Protein AF-A0A7I7NKM5-F1 (afdb_monomer_lite)

pLDDT: mean 70.91, std 19.02, range [31.16, 95.25]

Sequence (108 aa):
MNVDQKDALLVSLTGLESQYIQEGVMVQGSGLSRGDKRRNARLARLRELVPASNAILAIDLADEKQAVVLCDHDSRVLARRTVKAKAWRLGPVLAWRARRRASMVSLM

Foldseek 3Di:
DDDDPDDPDPPDCPPPDDPPPPDAPDDPDDPADPVNVVVVVVLVVQLVVAPQLDWDWDWDADAFKIKIFTAGSVRHTPDIDIDGDHPVGCVVVVVVVVVVSVVVVVPD

Structure (mmCIF, N/CA/C/O backbone):
data_AF-A0A7I7NKM5-F1
#
_entry.id   AF-A0A7I7NKM5-F1
#
loop_
_atom_site.group_PDB
_atom_site.id
_atom_site.type_symbol
_atom_site.label_atom_id
_atom_site.label_alt_id
_atom_site.label_comp_id
_atom_site.label_asym_id
_atom_site.label_entity_id
_atom_site.label_seq_id
_atom_site.pdbx_PDB_ins_code
_atom_site.Cartn_x
_atom_site.Cartn_y
_atom_site.Cartn_z
_atom_site.occupancy
_atom_site.B_iso_or_equiv
_atom_site.auth_seq_id
_atom_site.auth_comp_id
_atom_site.auth_asym_id
_atom_site.auth_atom_id
_atom_site.pdbx_PDB_model_num
ATOM 1 N N . MET A 1 1 ? 25.740 -5.957 -36.892 1.00 33.62 1 MET A N 1
ATOM 2 C CA . MET A 1 1 ? 26.180 -4.730 -37.594 1.00 33.62 1 MET A CA 1
ATOM 3 C C . MET A 1 1 ? 24.913 -3.932 -37.885 1.00 33.62 1 MET A C 1
ATOM 5 O O . MET A 1 1 ? 24.012 -4.537 -38.436 1.00 33.62 1 MET A O 1
ATOM 9 N N . ASN A 1 2 ? 24.677 -2.682 -37.497 1.00 31.16 2 ASN A N 1
ATOM 10 C CA . ASN A 1 2 ? 25.456 -1.646 -36.828 1.00 31.16 2 ASN A CA 1
ATOM 11 C C . ASN A 1 2 ? 24.476 -0.824 -35.953 1.00 31.16 2 ASN A C 1
ATOM 13 O O . ASN A 1 2 ? 23.319 -0.650 -36.330 1.00 31.16 2 ASN A O 1
ATOM 17 N N . VAL A 1 3 ? 24.932 -0.386 -34.781 1.00 45.78 3 VAL A N 1
ATOM 18 C CA . VAL A 1 3 ? 24.188 0.392 -33.780 1.00 45.78 3 VAL A CA 1
ATOM 19 C C . VAL A 1 3 ? 24.502 1.859 -34.050 1.00 45.78 3 VAL A C 1
ATOM 21 O O . VAL A 1 3 ? 25.582 2.282 -33.675 1.00 45.78 3 VAL A O 1
ATOM 24 N N . ASP A 1 4 ? 23.625 2.603 -34.732 1.00 46.16 4 ASP A N 1
ATOM 25 C CA . ASP A 1 4 ? 23.690 4.078 -34.791 1.00 46.16 4 ASP A CA 1
ATOM 26 C C . ASP A 1 4 ? 22.458 4.686 -35.491 1.00 46.16 4 ASP A C 1
ATOM 28 O O . ASP A 1 4 ? 22.537 5.320 -36.538 1.00 46.16 4 ASP A O 1
ATOM 32 N N . GLN A 1 5 ? 21.282 4.538 -34.879 1.00 41.94 5 GLN A N 1
ATOM 33 C CA . GLN A 1 5 ? 20.251 5.577 -34.992 1.00 41.94 5 GLN A CA 1
ATOM 34 C C . GLN A 1 5 ? 20.338 6.442 -33.738 1.00 41.94 5 GLN A C 1
ATOM 36 O O . GLN A 1 5 ? 19.515 6.363 -32.828 1.00 41.94 5 GLN A O 1
ATOM 41 N N . LYS A 1 6 ? 21.430 7.207 -33.670 1.00 41.59 6 LYS A N 1
ATOM 42 C CA . LYS A 1 6 ? 21.549 8.340 -32.765 1.00 41.59 6 LYS A CA 1
ATOM 43 C C . LYS A 1 6 ? 20.752 9.516 -33.332 1.00 41.59 6 LYS A C 1
ATOM 45 O O . LYS A 1 6 ? 20.722 9.742 -34.538 1.00 41.59 6 LYS A O 1
ATOM 50 N N . ASP A 1 7 ? 20.159 10.245 -32.397 1.00 42.28 7 ASP A N 1
ATOM 51 C CA . ASP A 1 7 ? 19.813 11.658 -32.503 1.00 42.28 7 ASP A CA 1
ATOM 52 C C . ASP A 1 7 ? 18.591 11.999 -33.364 1.00 42.28 7 ASP A C 1
ATOM 54 O O . ASP A 1 7 ? 18.656 12.704 -34.370 1.00 42.28 7 ASP A O 1
ATOM 58 N N . ALA A 1 8 ? 17.414 11.608 -32.863 1.00 44.56 8 ALA A N 1
ATOM 59 C CA . ALA A 1 8 ? 16.226 12.430 -33.067 1.00 44.56 8 ALA A CA 1
ATOM 60 C C . ALA A 1 8 ? 16.473 13.796 -32.397 1.00 44.56 8 ALA A C 1
ATOM 62 O O . ALA A 1 8 ? 16.341 13.951 -31.184 1.00 44.56 8 ALA A O 1
ATOM 63 N N . LEU A 1 9 ? 16.926 14.735 -33.227 1.00 45.06 9 LEU A N 1
ATOM 64 C CA . LEU A 1 9 ? 17.151 16.162 -33.011 1.00 45.06 9 LEU A CA 1
ATOM 65 C C . LEU A 1 9 ? 16.403 16.752 -31.805 1.00 45.06 9 LEU A C 1
ATOM 67 O O . LEU A 1 9 ? 15.267 17.210 -31.898 1.00 45.06 9 LEU A O 1
ATOM 71 N N . LEU A 1 10 ? 17.115 16.832 -30.683 1.00 45.72 10 LEU A N 1
ATOM 72 C CA . LEU A 1 10 ? 16.749 17.574 -29.475 1.00 45.72 10 LEU A CA 1
ATOM 73 C C . LEU A 1 10 ? 17.185 19.050 -29.596 1.00 45.72 10 LEU A C 1
ATOM 75 O O . LEU A 1 10 ? 17.712 19.639 -28.659 1.00 45.72 10 LEU A O 1
ATOM 79 N N . VAL A 1 11 ? 17.029 19.650 -30.781 1.00 46.41 11 VAL A N 1
ATOM 80 C CA . VAL A 1 11 ? 17.503 21.015 -31.072 1.00 46.41 11 VAL A CA 1
ATOM 81 C C . VAL A 1 11 ? 16.413 21.800 -31.800 1.00 46.41 11 VAL A C 1
ATOM 83 O O . VAL A 1 11 ? 16.448 21.978 -33.011 1.00 46.41 11 VAL A O 1
ATOM 86 N N . SER A 1 12 ? 15.390 22.204 -31.046 1.00 51.59 12 SER A N 1
ATOM 87 C CA . SER A 1 12 ? 14.649 23.479 -31.195 1.00 51.59 12 SER A CA 1
ATOM 88 C C . SER A 1 12 ? 13.396 23.494 -30.310 1.00 51.59 12 SER A C 1
ATOM 90 O O . SER A 1 12 ? 12.304 23.852 -30.730 1.00 51.59 12 SER A O 1
ATOM 92 N N . LEU A 1 13 ? 13.533 23.115 -29.038 1.00 49.81 13 LEU A N 1
ATOM 93 C CA . LEU A 1 13 ? 12.463 23.305 -28.056 1.00 49.81 13 L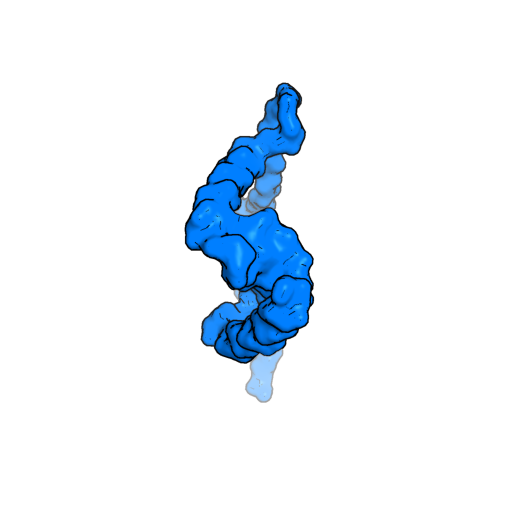EU A CA 1
ATOM 94 C C . LEU A 1 13 ? 12.653 24.646 -27.340 1.00 49.81 13 LEU A C 1
ATOM 96 O O . LEU A 1 13 ? 12.799 24.711 -26.122 1.00 49.81 13 LEU A O 1
ATOM 100 N N . THR A 1 14 ? 12.649 25.740 -28.107 1.00 51.78 14 THR A N 1
ATOM 101 C CA . THR A 1 14 ? 12.336 27.061 -27.550 1.00 51.78 14 THR A CA 1
ATOM 102 C C . THR A 1 14 ? 10.862 27.030 -27.158 1.00 51.78 14 THR A C 1
ATOM 104 O O . THR A 1 14 ? 9.989 27.128 -28.017 1.00 51.78 14 THR A O 1
ATOM 107 N N . GLY A 1 15 ? 10.593 26.777 -25.876 1.00 51.88 15 GLY A N 1
ATOM 108 C CA . GLY A 1 15 ? 9.237 26.616 -25.341 1.00 51.88 15 GLY A CA 1
ATOM 109 C C . GLY A 1 15 ? 9.091 25.556 -24.247 1.00 51.88 15 GLY A C 1
ATOM 110 O O . GLY A 1 15 ? 8.048 25.508 -23.602 1.00 51.88 15 GLY A O 1
ATOM 111 N N . LEU A 1 16 ? 10.113 24.727 -23.987 1.00 50.78 16 LEU A N 1
ATOM 112 C CA . LEU A 1 16 ? 10.127 23.883 -22.787 1.00 50.78 16 LEU A CA 1
ATOM 113 C C . LEU A 1 16 ? 10.639 24.682 -21.592 1.00 50.78 16 LEU A C 1
ATOM 115 O O . LEU A 1 16 ? 11.786 24.546 -21.168 1.00 50.78 16 LEU A O 1
ATOM 119 N N . GLU A 1 17 ? 9.772 25.529 -21.047 1.00 53.56 17 GLU A N 1
ATOM 120 C CA . GLU A 1 17 ? 9.988 26.054 -19.707 1.00 53.56 17 GLU A CA 1
ATOM 121 C C . GLU A 1 17 ? 9.821 24.925 -18.686 1.00 53.56 17 GLU A C 1
ATOM 123 O O . GLU A 1 17 ? 8.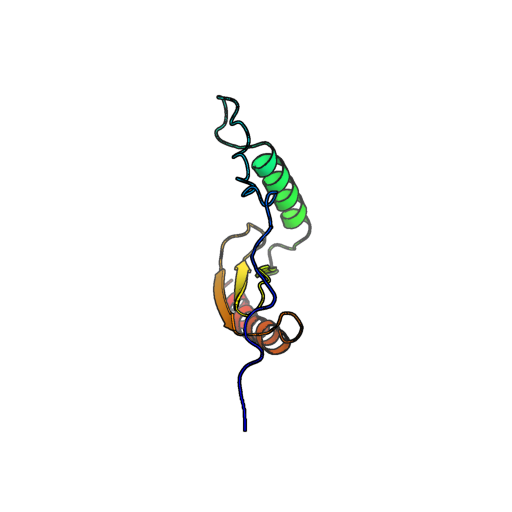842 24.173 -18.702 1.00 53.56 17 GLU A O 1
ATOM 128 N N . SER A 1 18 ? 10.796 24.806 -17.784 1.00 52.75 18 SER A N 1
ATOM 129 C CA . SER A 1 18 ? 10.655 23.982 -16.589 1.00 52.75 18 SER A CA 1
ATOM 130 C C . SER A 1 18 ? 9.435 24.476 -15.816 1.00 52.75 18 SER A C 1
ATOM 132 O O . SER A 1 18 ? 9.432 25.598 -15.308 1.00 52.75 18 SER A O 1
ATOM 134 N N . GLN A 1 19 ? 8.389 23.656 -15.725 1.00 47.94 19 GLN A N 1
ATOM 135 C CA . GLN A 1 19 ? 7.277 23.942 -14.829 1.00 47.94 19 GLN A CA 1
ATOM 136 C C . GLN A 1 19 ? 7.769 23.730 -13.399 1.00 47.94 19 GLN A C 1
ATOM 138 O O . GLN A 1 19 ? 7.690 22.631 -12.848 1.00 47.94 19 GLN A O 1
ATOM 143 N N . TYR A 1 20 ? 8.306 24.787 -12.794 1.00 45.09 20 TYR A N 1
ATOM 144 C CA . TYR A 1 20 ? 8.499 24.810 -11.356 1.00 45.09 20 TYR A CA 1
ATOM 145 C C . TYR A 1 20 ? 7.102 24.765 -10.737 1.00 45.09 20 TYR A C 1
ATOM 147 O O . TYR A 1 20 ? 6.323 25.710 -10.876 1.00 45.09 20 TYR A O 1
ATOM 155 N N . ILE A 1 21 ? 6.742 23.639 -10.117 1.00 51.81 21 ILE A N 1
ATOM 156 C CA . ILE A 1 21 ? 5.515 23.547 -9.328 1.00 51.81 21 ILE A CA 1
ATOM 157 C C . ILE A 1 21 ? 5.636 24.634 -8.263 1.00 51.81 21 ILE A C 1
ATOM 159 O O . ILE A 1 21 ? 6.470 24.532 -7.367 1.00 51.81 21 ILE A O 1
ATOM 163 N N . GLN A 1 22 ? 4.848 25.700 -8.389 1.00 51.16 22 GLN A N 1
ATOM 164 C CA . GLN A 1 22 ? 4.778 26.719 -7.355 1.00 51.16 22 GLN A CA 1
ATOM 165 C C . GLN A 1 22 ? 4.283 26.036 -6.080 1.00 51.16 22 GLN A C 1
ATOM 167 O O . GLN A 1 22 ? 3.155 25.534 -6.037 1.00 51.16 22 GLN A O 1
ATOM 172 N N . GLU A 1 23 ? 5.137 25.977 -5.056 1.00 55.62 23 GLU A N 1
ATOM 173 C CA . GLU A 1 23 ? 4.714 25.590 -3.716 1.00 55.62 23 GLU A CA 1
ATOM 174 C C . GLU A 1 23 ? 3.509 26.456 -3.343 1.00 55.62 23 GLU A C 1
ATOM 176 O O . GLU A 1 23 ? 3.543 27.683 -3.451 1.00 55.62 23 GLU A O 1
ATOM 181 N N . GLY A 1 24 ? 2.395 25.809 -2.998 1.00 53.00 24 GLY A N 1
ATOM 182 C CA . GLY A 1 24 ? 1.146 26.515 -2.743 1.00 53.00 24 GLY A CA 1
ATOM 183 C C . GLY A 1 24 ? 1.348 27.603 -1.689 1.00 53.00 24 GLY A C 1
ATOM 184 O O . GLY A 1 24 ? 1.893 27.326 -0.624 1.00 53.00 24 GLY A O 1
ATOM 185 N N . VAL A 1 25 ? 0.887 28.824 -1.980 1.00 55.88 25 VAL A N 1
ATOM 186 C CA . VAL A 1 25 ? 0.970 29.981 -1.075 1.00 55.88 25 VAL A CA 1
ATOM 187 C C . VAL A 1 25 ? 0.457 29.591 0.316 1.00 55.88 25 VAL A C 1
ATOM 189 O O . VAL A 1 25 ? -0.741 29.368 0.526 1.00 55.88 25 VAL A O 1
ATOM 192 N N . MET A 1 26 ? 1.381 29.482 1.271 1.00 51.28 26 MET A N 1
ATOM 193 C CA . MET A 1 26 ? 1.084 29.224 2.675 1.00 51.28 26 MET A CA 1
ATOM 194 C C . MET A 1 26 ? 0.505 30.505 3.281 1.00 51.28 26 MET A C 1
ATOM 196 O O . MET A 1 26 ? 1.237 31.439 3.600 1.00 51.28 26 MET A O 1
ATOM 200 N N . VAL A 1 27 ? -0.818 30.574 3.445 1.00 54.97 27 VAL A N 1
ATOM 201 C CA . VAL A 1 27 ? -1.433 31.632 4.260 1.00 54.97 27 VAL A CA 1
ATOM 202 C C . VAL A 1 27 ? -0.970 31.426 5.706 1.00 54.97 27 VAL A C 1
ATOM 204 O O . VAL A 1 27 ? -1.232 30.376 6.301 1.00 54.97 27 VAL A O 1
ATOM 207 N N . GLN A 1 28 ? -0.252 32.412 6.249 1.00 50.69 28 GLN A N 1
ATOM 208 C CA . GLN A 1 28 ? 0.179 32.471 7.649 1.00 50.69 28 GLN A CA 1
ATOM 209 C C . GLN A 1 28 ? -1.029 32.192 8.561 1.00 50.69 28 GLN A C 1
ATOM 211 O O . GLN A 1 28 ? -2.019 32.918 8.513 1.00 50.69 28 GLN A O 1
ATOM 216 N N . GLY A 1 29 ? -0.982 31.105 9.343 1.00 60.53 29 GLY A N 1
ATOM 217 C CA . GLY A 1 29 ? -2.036 30.803 10.321 1.00 60.53 29 GLY A CA 1
ATOM 218 C C . GLY A 1 29 ? -2.300 29.330 10.648 1.00 60.53 29 GLY A C 1
ATOM 219 O O . GLY A 1 29 ? -2.982 29.060 11.627 1.00 60.53 29 GLY A O 1
ATOM 220 N N . SER A 1 30 ? -1.787 28.349 9.889 1.00 65.56 30 SER A N 1
ATOM 221 C CA . SER A 1 30 ? -1.936 26.929 10.300 1.00 65.56 30 SER A CA 1
ATOM 222 C C . SER A 1 30 ? -0.835 25.959 9.862 1.00 65.56 30 SER A C 1
ATOM 224 O O . SER A 1 30 ? -0.897 24.793 10.232 1.00 65.56 30 SER A O 1
ATOM 226 N N . GLY A 1 31 ? 0.135 26.386 9.044 1.00 73.62 31 GLY A N 1
ATOM 227 C CA . GLY A 1 31 ? 1.180 25.502 8.497 1.00 73.62 31 GLY A CA 1
ATOM 228 C C . GLY A 1 31 ? 0.676 24.391 7.559 1.00 73.62 31 GLY A C 1
ATOM 229 O O . GLY A 1 31 ? 1.483 23.657 7.002 1.00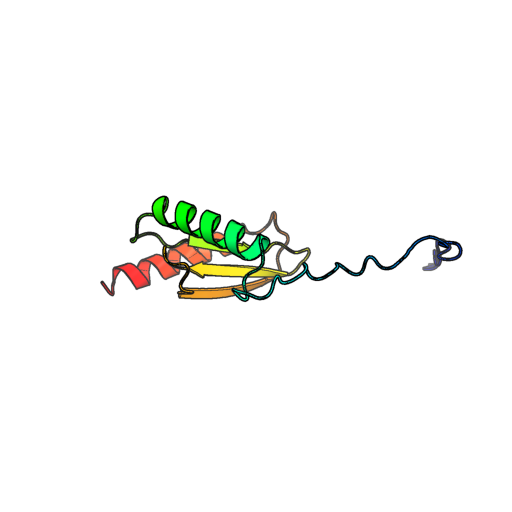 73.62 31 GLY A O 1
ATOM 230 N N . LEU A 1 32 ? -0.643 24.264 7.364 1.00 75.56 32 LEU A N 1
ATOM 231 C CA . LEU A 1 32 ? -1.270 23.266 6.502 1.00 75.56 32 LEU A CA 1
ATOM 232 C C . LEU A 1 32 ? -1.876 23.930 5.269 1.00 75.56 32 LEU A C 1
ATOM 234 O O . LEU A 1 32 ? -2.772 24.780 5.370 1.00 75.56 32 LEU A O 1
ATOM 238 N N . SER A 1 33 ? -1.437 23.478 4.098 1.00 82.56 33 SER A N 1
ATOM 239 C CA . SER A 1 33 ? -1.975 23.928 2.818 1.00 82.56 33 SER A CA 1
ATOM 240 C C . SER A 1 33 ? -3.446 23.510 2.645 1.00 82.56 33 SER A C 1
ATOM 242 O O . SER A 1 33 ? -3.975 22.628 3.332 1.00 82.56 33 SER A O 1
ATOM 244 N N . ARG A 1 34 ? -4.140 24.095 1.657 1.00 83.19 34 ARG A N 1
ATOM 245 C CA . ARG A 1 34 ? -5.463 23.595 1.226 1.00 83.19 34 ARG A CA 1
ATOM 246 C C . ARG A 1 34 ? -5.410 22.115 0.814 1.00 83.19 34 ARG A C 1
ATOM 248 O O . ARG A 1 34 ? -6.376 21.385 1.049 1.00 83.19 34 ARG A O 1
ATOM 255 N N . GLY A 1 35 ? -4.295 21.681 0.224 1.00 85.88 35 GLY A N 1
ATOM 256 C CA . GLY A 1 35 ? -4.051 20.291 -0.157 1.00 85.88 35 GLY A CA 1
ATOM 257 C C . GLY A 1 35 ? -3.999 19.366 1.056 1.00 85.88 35 GLY A C 1
ATOM 258 O O . GLY A 1 35 ? -4.695 18.352 1.076 1.00 85.88 35 GLY A O 1
ATOM 259 N N . ASP A 1 36 ? -3.279 19.761 2.106 1.00 81.50 36 ASP A N 1
ATOM 260 C CA . ASP A 1 36 ? -3.191 18.993 3.351 1.00 81.50 36 ASP A CA 1
ATOM 261 C C . ASP A 1 36 ? -4.547 18.824 4.018 1.00 81.50 36 ASP A C 1
ATOM 263 O O . ASP A 1 36 ? -4.901 17.722 4.433 1.00 81.50 36 ASP A O 1
ATOM 267 N N . LYS A 1 37 ? -5.351 19.891 4.053 1.00 85.06 37 LYS A N 1
ATOM 268 C CA . LYS A 1 37 ? -6.706 19.846 4.618 1.00 85.06 37 LYS A CA 1
ATOM 269 C C . LYS A 1 37 ? -7.600 18.867 3.851 1.00 85.06 37 LYS A C 1
ATOM 271 O O . LYS A 1 37 ? -8.260 18.031 4.467 1.00 85.06 37 LYS A O 1
ATOM 276 N N . ARG A 1 38 ? -7.577 18.905 2.512 1.00 87.38 38 ARG A N 1
ATOM 277 C CA . ARG A 1 38 ? -8.335 17.963 1.663 1.00 87.38 38 ARG A CA 1
ATOM 278 C C . ARG A 1 38 ? -7.854 16.523 1.825 1.00 87.38 38 ARG A C 1
ATOM 280 O O . ARG A 1 38 ? -8.675 15.617 1.957 1.00 87.38 38 ARG A O 1
ATOM 287 N N . ARG A 1 39 ? -6.536 16.309 1.850 1.00 81.56 39 ARG A N 1
ATOM 288 C CA . ARG A 1 39 ? -5.924 14.996 2.081 1.00 81.56 39 ARG A CA 1
ATOM 289 C C . ARG A 1 39 ? -6.327 14.439 3.446 1.00 81.56 39 ARG A C 1
ATOM 291 O O . ARG A 1 39 ? -6.766 13.297 3.514 1.00 81.56 39 ARG A O 1
ATOM 298 N N . ASN A 1 40 ? -6.239 15.240 4.506 1.00 84.25 40 ASN A N 1
ATOM 299 C CA . ASN A 1 40 ? -6.606 14.833 5.863 1.00 84.25 40 ASN A CA 1
ATOM 300 C C . ASN A 1 40 ? -8.099 14.488 5.975 1.00 84.25 40 ASN A C 1
ATOM 302 O O . ASN A 1 40 ? -8.431 13.450 6.540 1.00 84.25 40 ASN A O 1
ATOM 306 N N . ALA A 1 41 ? -8.988 15.291 5.379 1.00 87.19 41 ALA A N 1
ATOM 307 C CA . ALA A 1 41 ? -10.425 15.002 5.354 1.00 87.19 41 ALA A CA 1
ATOM 308 C C . ALA A 1 41 ? -10.747 13.705 4.592 1.00 87.19 41 ALA A C 1
ATOM 310 O O . ALA A 1 41 ? -11.571 12.903 5.032 1.00 87.19 41 ALA A O 1
ATOM 311 N N . ARG A 1 42 ? -10.066 13.463 3.463 1.00 85.62 42 ARG A N 1
ATOM 312 C CA . ARG A 1 42 ? -10.193 12.207 2.714 1.00 85.62 42 ARG A CA 1
ATOM 313 C C . ARG A 1 42 ? -9.709 11.017 3.537 1.00 85.62 42 ARG A C 1
ATOM 315 O O . ARG A 1 42 ? -10.392 10.000 3.561 1.00 85.62 42 ARG A O 1
ATOM 322 N N . LEU A 1 43 ? -8.556 11.142 4.196 1.00 78.69 43 LEU A N 1
ATOM 323 C CA . LEU A 1 43 ? -8.029 10.087 5.056 1.00 78.69 43 LEU A CA 1
ATOM 324 C C . LEU A 1 43 ? -9.024 9.761 6.166 1.00 78.69 43 LEU A C 1
ATOM 326 O O . LEU A 1 43 ? -9.370 8.598 6.283 1.00 78.69 43 LEU A O 1
ATOM 330 N N . ALA A 1 44 ? -9.551 10.757 6.888 1.00 81.88 44 ALA A N 1
ATOM 331 C CA . ALA A 1 44 ? -10.542 10.551 7.950 1.00 81.88 44 ALA A CA 1
ATOM 332 C C . ALA A 1 44 ? -11.745 9.705 7.491 1.00 81.88 44 ALA A C 1
ATOM 334 O O . ALA A 1 44 ? -12.033 8.685 8.107 1.00 81.88 44 ALA A O 1
ATOM 335 N N . ARG A 1 45 ? -12.356 10.040 6.345 1.00 82.12 45 ARG A N 1
ATOM 336 C CA . ARG A 1 45 ? -13.455 9.240 5.769 1.00 82.12 45 ARG A CA 1
ATOM 337 C C . ARG A 1 45 ? -13.036 7.816 5.409 1.00 82.12 45 ARG A C 1
ATOM 339 O O . ARG A 1 45 ? -13.806 6.884 5.587 1.00 82.12 45 ARG A O 1
ATOM 346 N N . LEU A 1 46 ? -11.824 7.630 4.887 1.00 75.06 46 LEU A N 1
ATOM 347 C CA . LEU A 1 46 ? -11.313 6.289 4.593 1.00 75.06 46 LEU A CA 1
ATOM 348 C C . LEU A 1 46 ? -11.094 5.467 5.872 1.00 75.06 46 LEU A C 1
ATOM 350 O O . LEU A 1 46 ? -11.286 4.256 5.822 1.00 75.06 46 LEU A O 1
ATOM 354 N N . ARG A 1 47 ? -10.742 6.101 7.002 1.00 74.25 47 ARG A N 1
ATOM 355 C CA . ARG A 1 47 ? -10.588 5.416 8.300 1.00 74.25 47 ARG A CA 1
ATOM 356 C C . ARG A 1 47 ? -11.913 4.857 8.812 1.00 74.25 47 ARG A C 1
ATOM 358 O O . ARG A 1 47 ? -11.936 3.741 9.309 1.00 74.25 47 ARG A O 1
ATOM 365 N N . GLU A 1 48 ? -13.011 5.587 8.627 1.00 76.56 48 GLU A N 1
ATOM 366 C CA . GLU A 1 48 ? -14.359 5.138 9.016 1.00 76.56 48 GLU A CA 1
ATOM 367 C C . GLU A 1 48 ? -14.833 3.911 8.217 1.00 76.56 48 GLU A C 1
ATOM 369 O O . GLU A 1 48 ? -15.592 3.089 8.724 1.00 76.56 48 GLU A O 1
ATOM 374 N N . LEU A 1 49 ? -14.375 3.760 6.970 1.00 72.31 49 LEU A N 1
ATOM 375 C CA . LEU A 1 49 ? -14.783 2.664 6.082 1.00 72.31 49 LEU A CA 1
ATOM 376 C C . LEU A 1 49 ? -14.022 1.355 6.325 1.00 72.31 49 LEU A C 1
ATOM 378 O O . LEU A 1 49 ? -14.398 0.317 5.775 1.00 72.31 49 LEU A O 1
ATOM 382 N N . VAL A 1 50 ? -12.938 1.382 7.103 1.00 67.25 50 VAL A N 1
ATOM 383 C CA . VAL A 1 50 ? -12.105 0.205 7.356 1.00 67.25 50 VAL A CA 1
ATOM 384 C C . VAL A 1 50 ? -12.320 -0.249 8.797 1.00 67.25 50 VAL A C 1
ATOM 386 O O . VAL A 1 50 ? -11.914 0.458 9.715 1.00 67.25 50 VAL A O 1
ATOM 389 N N . PRO A 1 51 ? -12.909 -1.440 9.028 1.00 68.25 51 PRO A N 1
ATOM 390 C CA . PRO A 1 51 ? -13.032 -1.984 10.376 1.00 68.25 51 PRO A CA 1
ATOM 391 C C . PRO A 1 51 ? -11.672 -2.001 11.079 1.00 68.25 51 PRO A C 1
ATOM 393 O O . PRO A 1 51 ? -10.686 -2.411 10.466 1.00 68.25 51 PRO A O 1
ATOM 396 N N . ALA A 1 52 ? -11.618 -1.612 12.355 1.00 68.44 52 ALA A N 1
ATOM 397 C CA . ALA A 1 52 ? -10.366 -1.473 13.111 1.00 68.44 52 ALA A CA 1
ATOM 398 C C . ALA A 1 52 ? -9.502 -2.753 13.136 1.00 68.44 52 ALA A C 1
ATOM 400 O O . ALA A 1 52 ? -8.283 -2.688 13.276 1.00 68.44 52 ALA A O 1
ATOM 401 N N . SER A 1 53 ? -10.123 -3.919 12.930 1.00 73.81 53 SER A N 1
ATOM 402 C CA . SER A 1 53 ? -9.474 -5.233 12.831 1.00 73.81 53 SER A CA 1
ATOM 403 C C . SER A 1 53 ? -8.864 -5.551 11.455 1.00 73.81 53 SER A C 1
ATOM 405 O O . SER A 1 53 ? -8.269 -6.617 11.258 1.00 73.81 53 SER A O 1
ATOM 407 N N . ASN A 1 54 ? -9.007 -4.662 10.470 1.00 74.25 54 ASN A N 1
ATOM 408 C CA . ASN A 1 54 ? -8.475 -4.837 9.124 1.00 74.25 54 ASN A CA 1
ATOM 409 C C . ASN A 1 54 ? -7.227 -3.978 8.899 1.00 74.25 54 ASN A C 1
ATOM 411 O O . ASN A 1 54 ? -7.193 -2.788 9.189 1.00 74.25 54 ASN A O 1
ATOM 415 N N . ALA A 1 55 ? -6.209 -4.584 8.286 1.00 81.00 55 ALA A N 1
ATOM 416 C CA . ALA A 1 55 ? -5.035 -3.867 7.801 1.00 81.00 55 ALA A CA 1
ATOM 417 C C . ALA A 1 55 ? -5.249 -3.376 6.360 1.00 81.00 55 ALA A C 1
ATOM 419 O O . ALA A 1 55 ? -5.718 -4.140 5.508 1.00 81.00 55 ALA A O 1
ATOM 420 N N . ILE A 1 56 ? -4.842 -2.145 6.067 1.00 84.50 56 ILE A N 1
ATOM 421 C CA . ILE A 1 56 ? -4.873 -1.508 4.746 1.00 84.50 56 ILE A CA 1
ATOM 422 C C . ILE A 1 56 ? -3.516 -1.719 4.066 1.00 84.50 56 ILE A C 1
ATOM 424 O O . ILE A 1 56 ? -2.472 -1.536 4.686 1.00 84.50 56 ILE A O 1
ATOM 428 N N . LEU A 1 57 ? -3.518 -2.105 2.786 1.00 87.75 57 LEU A N 1
ATOM 429 C CA . LEU A 1 57 ? -2.306 -2.183 1.966 1.00 87.75 57 LEU A CA 1
ATOM 430 C C . LEU A 1 57 ? -2.296 -1.017 0.974 1.00 87.75 57 LEU A C 1
ATOM 432 O O . LEU A 1 57 ? -3.009 -1.051 -0.027 1.00 87.75 57 LEU A O 1
ATOM 436 N N . ALA A 1 58 ? -1.493 0.003 1.255 1.00 90.31 58 ALA A N 1
ATOM 437 C CA . ALA A 1 58 ? -1.257 1.117 0.348 1.00 90.31 58 ALA A CA 1
ATOM 438 C C . ALA A 1 58 ? -0.084 0.796 -0.590 1.00 90.31 58 ALA A C 1
ATOM 440 O O . ALA A 1 58 ? 0.936 0.252 -0.157 1.00 90.31 58 ALA A O 1
ATOM 441 N N . ILE A 1 59 ? -0.235 1.132 -1.872 1.00 92.25 59 ILE A N 1
ATOM 442 C CA . ILE A 1 59 ? 0.786 0.922 -2.900 1.00 92.25 59 ILE A CA 1
ATOM 443 C C . ILE A 1 59 ? 0.965 2.229 -3.665 1.00 92.25 59 ILE A C 1
ATOM 445 O O . ILE A 1 59 ? 0.021 2.717 -4.282 1.00 92.25 59 ILE A O 1
ATOM 449 N N . ASP A 1 60 ? 2.176 2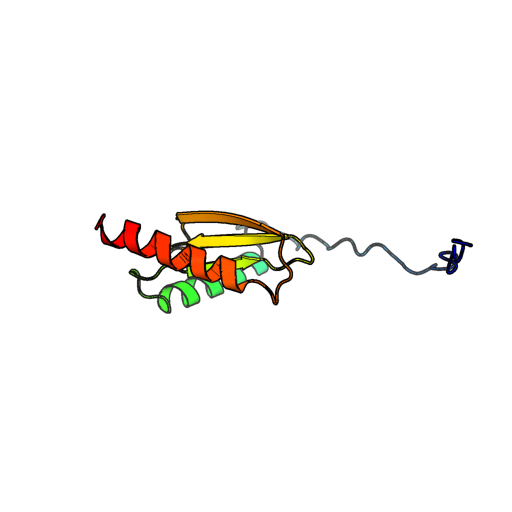.768 -3.615 1.00 94.25 60 ASP A N 1
ATOM 450 C CA . ASP A 1 60 ? 2.613 3.844 -4.494 1.00 94.25 60 ASP A CA 1
ATOM 451 C C . ASP A 1 60 ? 3.171 3.237 -5.782 1.00 94.25 60 ASP A C 1
ATOM 453 O O . ASP A 1 60 ? 4.031 2.347 -5.728 1.00 94.25 60 ASP A O 1
ATOM 457 N N . LEU A 1 61 ? 2.624 3.675 -6.918 1.00 95.12 61 LEU A N 1
ATOM 458 C CA . LEU A 1 61 ? 2.915 3.120 -8.235 1.00 95.12 61 LEU A CA 1
ATOM 459 C C . LEU A 1 61 ? 3.864 4.038 -9.017 1.00 95.12 61 LEU A C 1
ATOM 461 O O . LEU A 1 61 ? 3.509 5.157 -9.370 1.00 95.12 61 LEU A O 1
ATOM 465 N N . ALA A 1 62 ? 5.035 3.514 -9.357 1.00 92.69 62 ALA A N 1
ATOM 466 C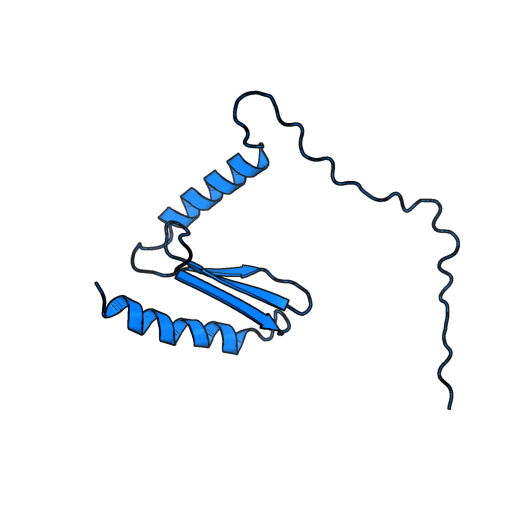 CA . ALA A 1 62 ? 6.021 4.060 -10.277 1.00 92.69 62 ALA A CA 1
ATOM 467 C C . ALA A 1 62 ? 6.322 3.058 -11.409 1.00 92.69 62 ALA A C 1
ATOM 469 O O . ALA A 1 62 ? 5.738 1.975 -11.490 1.00 92.69 62 ALA A O 1
ATOM 470 N N . ASP A 1 63 ? 7.265 3.394 -12.291 1.00 91.88 63 ASP A N 1
ATOM 471 C CA . ASP A 1 63 ? 7.559 2.557 -13.460 1.00 91.88 63 ASP A CA 1
ATOM 472 C C . ASP A 1 63 ? 8.166 1.189 -13.086 1.00 91.88 63 ASP A C 1
ATOM 474 O O . ASP A 1 63 ? 7.704 0.140 -13.541 1.00 91.88 63 ASP A O 1
ATOM 478 N N . GLU A 1 64 ? 9.174 1.167 -12.210 1.00 90.94 64 GLU A N 1
ATOM 479 C CA . GLU A 1 64 ? 9.863 -0.079 -11.839 1.00 90.94 64 GLU A CA 1
ATOM 480 C C . GLU A 1 64 ? 9.816 -0.420 -10.353 1.00 90.94 64 GLU A C 1
ATOM 482 O O . GLU A 1 64 ? 9.895 -1.597 -9.997 1.00 90.94 64 GLU A O 1
ATOM 487 N N . LYS A 1 65 ? 9.722 0.586 -9.477 1.00 95.25 65 LYS A N 1
ATOM 488 C CA . LYS A 1 65 ? 9.849 0.429 -8.025 1.00 95.25 65 LYS A CA 1
ATOM 489 C C . LYS A 1 65 ? 8.578 0.879 -7.330 1.00 95.25 65 LYS A C 1
ATOM 491 O O . LYS A 1 65 ? 8.278 2.061 -7.325 1.00 95.25 65 LYS A O 1
ATOM 496 N N . GLN A 1 66 ? 7.907 -0.054 -6.673 1.00 94.56 66 GLN A N 1
ATOM 497 C CA . GLN A 1 66 ? 6.667 0.227 -5.958 1.00 94.56 66 GLN A CA 1
ATOM 498 C C . GLN A 1 66 ? 6.946 0.296 -4.466 1.00 94.56 66 GLN A C 1
ATOM 500 O O . GLN A 1 66 ? 7.587 -0.610 -3.915 1.00 94.56 66 GLN A O 1
ATOM 505 N N . ALA A 1 67 ? 6.471 1.350 -3.807 1.00 94.94 67 ALA A N 1
ATOM 506 C CA . ALA A 1 67 ? 6.481 1.414 -2.354 1.00 94.94 67 ALA A CA 1
ATOM 507 C C . ALA A 1 67 ? 5.186 0.796 -1.826 1.00 94.94 67 ALA A C 1
ATOM 509 O O . ALA A 1 67 ? 4.091 1.139 -2.257 1.00 94.94 67 ALA A O 1
ATOM 510 N N . VAL A 1 68 ? 5.316 -0.146 -0.899 1.00 93.25 68 VAL A N 1
ATOM 511 C CA . VAL A 1 68 ? 4.196 -0.910 -0.353 1.00 93.25 68 VAL A CA 1
ATOM 512 C C . VAL A 1 68 ? 4.187 -0.727 1.153 1.00 93.25 68 VAL A C 1
ATOM 514 O O . VAL A 1 68 ? 5.190 -0.996 1.822 1.00 93.25 68 VAL A O 1
ATOM 517 N N . VAL A 1 69 ? 3.049 -0.301 1.689 1.00 91.75 69 VAL A N 1
ATOM 518 C CA . VAL A 1 69 ? 2.851 -0.034 3.113 1.00 91.75 69 VAL A CA 1
ATOM 519 C C . VAL A 1 69 ? 1.640 -0.810 3.600 1.00 91.75 69 VAL A C 1
ATOM 521 O O . VAL A 1 69 ? 0.554 -0.700 3.042 1.00 91.75 69 VAL A O 1
ATOM 524 N N . LEU A 1 70 ? 1.835 -1.595 4.653 1.00 88.12 70 LEU A N 1
ATOM 525 C CA . LEU A 1 70 ? 0.751 -2.150 5.447 1.00 88.12 70 LEU A CA 1
ATOM 526 C C . LEU A 1 70 ? 0.531 -1.223 6.643 1.00 88.12 70 LEU A C 1
ATOM 528 O O . LEU A 1 70 ? 1.472 -0.985 7.404 1.00 88.12 70 LEU A O 1
ATOM 532 N N . CYS A 1 71 ? -0.683 -0.721 6.811 1.00 85.81 71 CYS A N 1
ATOM 533 C CA . CYS A 1 71 ? -1.069 0.128 7.932 1.00 85.81 71 CYS A CA 1
ATOM 534 C C . CYS A 1 71 ? -2.383 -0.329 8.570 1.00 85.81 71 CYS A C 1
ATOM 536 O O . CYS A 1 71 ? -3.135 -1.103 7.977 1.00 85.81 71 CYS A O 1
ATOM 538 N N . ASP A 1 72 ? -2.634 0.111 9.798 1.00 82.31 72 ASP A N 1
ATOM 539 C CA . ASP A 1 72 ? -3.953 -0.008 10.423 1.00 82.31 72 ASP A CA 1
ATOM 540 C C . ASP A 1 72 ? -4.908 1.099 9.936 1.00 82.31 72 ASP A C 1
ATOM 542 O O . ASP A 1 72 ? -4.556 1.939 9.099 1.00 82.31 72 ASP A O 1
ATOM 546 N N . HIS A 1 73 ? -6.137 1.082 10.453 1.00 81.81 73 HIS A N 1
ATOM 547 C CA . HIS A 1 73 ? -7.173 2.065 10.140 1.00 81.81 73 HIS A CA 1
ATOM 548 C C . HIS A 1 73 ? -6.766 3.511 10.483 1.00 81.81 73 HIS A C 1
ATOM 550 O O . HIS A 1 73 ? -7.156 4.431 9.768 1.00 81.81 73 HIS A O 1
ATOM 556 N N . ASP A 1 74 ? -5.889 3.729 11.467 1.00 78.56 74 ASP A N 1
ATOM 557 C CA . ASP A 1 74 ? -5.362 5.055 11.814 1.00 78.56 74 ASP A CA 1
ATOM 558 C C . ASP A 1 74 ? -4.234 5.531 10.889 1.00 78.56 74 ASP A C 1
ATOM 560 O O . ASP A 1 74 ? -3.805 6.690 10.944 1.00 78.56 74 ASP A O 1
ATOM 564 N N . SER A 1 75 ? -3.835 4.698 9.923 1.00 78.38 75 SER A N 1
ATOM 565 C CA . SER A 1 75 ? -2.683 4.907 9.039 1.00 78.38 75 SER A CA 1
ATOM 566 C C . SER A 1 75 ? -1.332 4.793 9.751 1.00 78.38 75 SER A C 1
ATOM 568 O O . SER A 1 75 ? -0.321 5.280 9.236 1.00 78.38 75 SER A O 1
ATOM 570 N N . ARG A 1 76 ? -1.270 4.112 10.901 1.00 81.38 76 ARG A N 1
ATOM 571 C CA . ARG A 1 76 ? 0.003 3.748 11.525 1.00 81.38 76 ARG A CA 1
ATOM 572 C C . ARG A 1 76 ? 0.662 2.649 10.699 1.00 81.38 76 ARG A C 1
ATOM 574 O O . ARG A 1 76 ? 0.049 1.637 10.371 1.00 81.38 76 ARG A O 1
ATOM 581 N N . VAL A 1 77 ? 1.933 2.837 10.356 1.00 85.75 77 VAL A N 1
ATOM 582 C CA . VAL A 1 77 ? 2.692 1.865 9.559 1.00 85.75 77 VAL A CA 1
ATOM 583 C C . VAL A 1 77 ? 3.016 0.632 10.404 1.00 85.75 77 VAL A C 1
ATOM 585 O O . VAL A 1 77 ? 3.718 0.726 11.406 1.00 85.75 77 VAL A O 1
ATOM 588 N N . LEU A 1 78 ? 2.547 -0.532 9.957 1.00 84.94 78 LEU A N 1
ATOM 589 C CA . LEU A 1 78 ? 2.816 -1.844 10.557 1.00 84.94 78 LEU A CA 1
ATOM 590 C C . LEU A 1 78 ? 3.981 -2.548 9.852 1.00 84.94 78 LEU A C 1
ATOM 592 O O . LEU A 1 78 ? 4.769 -3.273 10.458 1.00 84.94 78 LEU A O 1
ATOM 596 N N . ALA A 1 79 ? 4.093 -2.351 8.538 1.00 85.31 79 ALA A N 1
ATOM 597 C CA . ALA A 1 79 ? 5.201 -2.844 7.736 1.00 85.31 79 ALA A CA 1
ATOM 598 C C . ALA A 1 79 ? 5.352 -2.020 6.460 1.00 85.31 79 ALA A C 1
ATOM 600 O O . ALA A 1 79 ? 4.371 -1.534 5.902 1.00 85.31 79 ALA A O 1
ATOM 601 N N . ARG A 1 80 ? 6.576 -1.938 5.939 1.0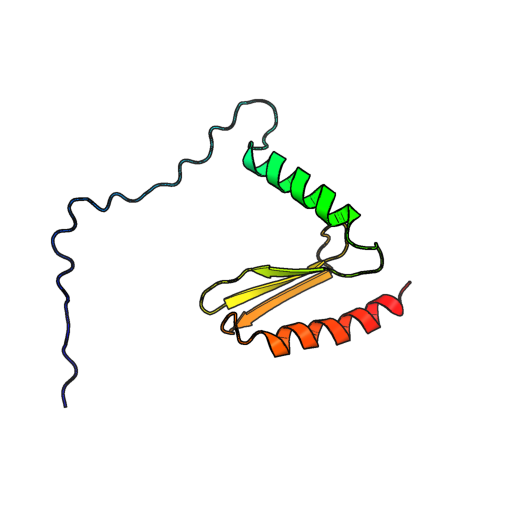0 91.88 80 ARG A N 1
ATOM 602 C CA . ARG A 1 80 ? 6.843 -1.358 4.622 1.00 91.88 80 ARG A CA 1
ATOM 603 C C . ARG A 1 80 ? 7.849 -2.192 3.850 1.00 91.88 80 ARG A C 1
ATOM 605 O O . ARG A 1 80 ? 8.713 -2.833 4.451 1.00 91.88 80 ARG A O 1
ATOM 612 N N . ARG A 1 81 ? 7.765 -2.149 2.525 1.00 91.06 81 ARG A N 1
ATOM 613 C CA . ARG A 1 81 ? 8.812 -2.649 1.632 1.00 91.06 81 ARG A CA 1
ATOM 614 C C . ARG A 1 81 ? 8.777 -1.922 0.297 1.00 91.06 81 ARG A C 1
ATOM 616 O O . ARG A 1 81 ? 7.721 -1.480 -0.141 1.00 91.06 81 ARG A O 1
ATOM 623 N N . THR A 1 82 ? 9.915 -1.893 -0.377 1.00 94.38 82 THR A N 1
ATOM 624 C CA . THR A 1 82 ? 9.987 -1.555 -1.800 1.00 94.38 82 THR A CA 1
ATOM 625 C C . THR A 1 82 ? 10.083 -2.845 -2.601 1.00 94.38 82 THR A C 1
ATOM 627 O O . THR A 1 82 ? 10.745 -3.800 -2.184 1.00 94.38 82 THR A O 1
ATOM 630 N N . VAL A 1 83 ? 9.407 -2.900 -3.743 1.00 92.81 83 VAL A N 1
ATOM 631 C CA . VAL A 1 83 ? 9.464 -4.038 -4.667 1.00 92.81 83 VAL A CA 1
ATOM 632 C C . VAL A 1 83 ? 9.807 -3.551 -6.062 1.00 92.81 83 VAL A C 1
ATOM 634 O O . VAL A 1 83 ? 9.328 -2.503 -6.482 1.00 92.81 83 VAL A O 1
ATOM 637 N N . LYS A 1 84 ? 10.633 -4.312 -6.781 1.00 94.81 84 LYS A N 1
ATOM 638 C CA . LYS A 1 84 ? 10.846 -4.100 -8.211 1.00 94.81 84 LYS A CA 1
ATOM 639 C C . LYS A 1 84 ? 9.868 -4.973 -8.989 1.00 94.81 84 LYS A C 1
ATOM 641 O O . LYS A 1 84 ? 10.040 -6.188 -9.026 1.00 94.81 84 LYS A O 1
ATOM 646 N N . ALA A 1 85 ? 8.821 -4.371 -9.535 1.00 92.69 85 ALA A N 1
ATOM 647 C CA . ALA A 1 85 ? 7.798 -5.049 -10.326 1.00 92.69 85 ALA A CA 1
ATOM 648 C C . ALA A 1 85 ? 7.015 -4.013 -11.133 1.00 92.69 85 ALA A C 1
ATOM 650 O O . ALA A 1 85 ? 6.757 -2.924 -10.629 1.00 92.69 85 ALA A O 1
ATOM 651 N N . LYS A 1 86 ? 6.577 -4.358 -12.347 1.00 92.12 86 LYS A N 1
ATOM 652 C CA . LYS A 1 86 ? 5.590 -3.537 -13.064 1.00 92.12 86 LYS A CA 1
ATOM 653 C C . LYS A 1 86 ? 4.259 -3.536 -12.303 1.00 92.12 86 LYS A C 1
ATOM 655 O O . LYS A 1 86 ? 3.913 -4.539 -11.676 1.00 92.12 86 LYS A O 1
ATOM 660 N N . ALA A 1 87 ? 3.501 -2.442 -12.388 1.00 89.94 87 ALA A N 1
ATOM 661 C CA . ALA A 1 87 ? 2.243 -2.261 -11.653 1.00 89.94 87 ALA A CA 1
ATOM 662 C C . ALA A 1 87 ? 1.228 -3.401 -11.890 1.00 89.94 87 ALA A C 1
ATOM 664 O O . ALA A 1 87 ? 0.564 -3.856 -10.963 1.00 89.94 87 ALA A O 1
ATOM 665 N N . TRP A 1 88 ? 1.173 -3.947 -13.108 1.00 90.81 88 TRP A N 1
ATOM 666 C CA . TRP A 1 88 ? 0.306 -5.080 -13.462 1.00 90.81 88 TRP A CA 1
ATOM 667 C C . TRP A 1 88 ? 0.845 -6.458 -13.030 1.00 90.81 88 TRP A C 1
ATOM 669 O O . TRP A 1 88 ? 0.224 -7.480 -13.307 1.00 90.81 88 TRP A O 1
ATOM 679 N N . ARG A 1 89 ? 2.000 -6.526 -12.353 1.00 92.31 89 ARG A N 1
ATOM 680 C CA . ARG A 1 89 ? 2.636 -7.773 -11.876 1.00 92.31 89 ARG A CA 1
ATOM 681 C C . ARG A 1 89 ? 2.763 -7.837 -10.347 1.00 92.31 89 ARG A C 1
ATOM 683 O O . ARG A 1 89 ? 3.683 -8.458 -9.821 1.00 92.31 89 ARG A O 1
ATOM 690 N N . LEU A 1 90 ? 1.831 -7.226 -9.611 1.00 91.50 90 LEU A N 1
ATOM 691 C CA . LEU A 1 90 ? 1.878 -7.149 -8.140 1.00 91.50 90 LEU A CA 1
ATOM 692 C C . LEU A 1 90 ? 1.274 -8.350 -7.391 1.00 91.50 90 LEU A C 1
ATOM 694 O O . LEU A 1 90 ? 1.274 -8.351 -6.162 1.00 91.50 90 LEU A O 1
ATOM 698 N N . GLY A 1 91 ? 0.830 -9.407 -8.078 1.00 89.50 91 GLY A N 1
ATOM 699 C CA . GLY A 1 91 ? 0.271 -10.616 -7.445 1.00 89.50 91 GLY A CA 1
ATOM 700 C C . GLY A 1 91 ? 1.092 -11.167 -6.256 1.00 89.50 91 GLY A C 1
ATOM 701 O O . GLY A 1 91 ? 0.537 -11.338 -5.168 1.00 89.50 91 GLY A O 1
ATOM 702 N N . PRO A 1 92 ? 2.423 -11.354 -6.379 1.00 87.06 92 PRO A N 1
ATOM 703 C CA . PRO A 1 92 ? 3.265 -11.819 -5.267 1.00 87.06 92 PRO A CA 1
ATOM 704 C C . PRO A 1 92 ? 3.319 -10.868 -4.058 1.00 87.06 92 PRO A C 1
ATOM 706 O O . PRO A 1 92 ? 3.530 -11.301 -2.923 1.00 87.06 92 PRO A O 1
ATOM 709 N N . VAL A 1 93 ? 3.123 -9.566 -4.280 1.00 84.88 93 VAL A N 1
ATOM 710 C CA . VAL A 1 93 ? 3.082 -8.542 -3.223 1.00 84.88 93 VAL A CA 1
ATOM 711 C C . VAL A 1 93 ? 1.815 -8.692 -2.388 1.00 84.88 93 VAL A C 1
ATOM 713 O O . VAL A 1 93 ? 1.866 -8.577 -1.164 1.00 84.88 93 VAL A O 1
ATOM 716 N N . LEU A 1 94 ? 0.691 -9.018 -3.027 1.00 82.31 94 LEU A N 1
ATOM 717 C CA . LEU A 1 94 ? -0.570 -9.269 -2.332 1.00 82.31 94 LEU A CA 1
ATOM 718 C C . LEU A 1 94 ? -0.481 -10.524 -1.450 1.00 82.31 94 LEU A C 1
ATOM 720 O O . LEU A 1 94 ? -0.953 -10.512 -0.314 1.00 82.31 94 LEU A O 1
ATOM 724 N N . ALA A 1 95 ? 0.215 -11.570 -1.907 1.00 79.56 95 ALA A N 1
ATOM 725 C CA . ALA A 1 95 ? 0.437 -12.790 -1.123 1.00 79.56 95 ALA A CA 1
ATOM 726 C C . ALA A 1 95 ? 1.285 -12.557 0.146 1.00 79.56 95 ALA A C 1
ATOM 728 O O . ALA A 1 95 ? 1.099 -13.225 1.164 1.00 79.56 95 ALA A O 1
ATOM 729 N N . TRP A 1 96 ? 2.196 -11.577 0.128 1.00 73.25 96 TRP A N 1
ATOM 730 C CA . TRP A 1 96 ? 2.983 -11.190 1.306 1.00 73.25 96 TRP A CA 1
ATOM 731 C C . TRP A 1 96 ? 2.111 -10.650 2.459 1.00 73.25 96 TRP A C 1
ATOM 733 O O . TRP A 1 96 ? 2.468 -10.843 3.623 1.00 73.25 96 TRP A O 1
ATOM 743 N N . ARG A 1 97 ? 0.940 -10.059 2.166 1.00 68.00 97 ARG A N 1
ATOM 744 C CA . ARG A 1 97 ? -0.016 -9.563 3.178 1.00 68.00 97 ARG A CA 1
ATOM 745 C C . ARG A 1 97 ? -0.612 -10.691 4.022 1.00 68.00 97 ARG A C 1
ATOM 747 O O . ARG A 1 97 ? -0.729 -10.542 5.238 1.00 68.00 97 ARG A O 1
ATOM 754 N N . ALA A 1 98 ? -0.966 -11.816 3.396 1.00 59.62 98 ALA A N 1
ATOM 755 C CA . ALA A 1 98 ? -1.656 -12.922 4.063 1.00 59.62 98 ALA A CA 1
ATOM 756 C C . ALA A 1 98 ? -0.848 -13.487 5.246 1.00 59.62 98 ALA A C 1
ATOM 758 O O . ALA A 1 98 ? -1.409 -13.779 6.298 1.00 59.62 98 ALA A O 1
ATOM 759 N N . ARG A 1 99 ? 0.486 -13.533 5.117 1.00 56.75 99 ARG A N 1
ATOM 760 C CA . ARG A 1 99 ? 1.383 -14.065 6.158 1.00 56.75 99 ARG A CA 1
ATOM 761 C C . ARG A 1 99 ? 1.523 -13.166 7.391 1.00 56.75 99 ARG A C 1
ATOM 763 O O . ARG A 1 99 ? 1.755 -13.675 8.477 1.00 56.75 99 ARG A O 1
ATOM 770 N N . ARG A 1 100 ? 1.365 -11.844 7.249 1.00 57.91 100 ARG A N 1
ATOM 771 C CA . ARG A 1 100 ? 1.491 -10.874 8.360 1.00 57.91 100 ARG A CA 1
ATOM 772 C C . ARG A 1 100 ? 0.184 -10.627 9.112 1.00 57.91 100 ARG A C 1
ATOM 774 O O . ARG A 1 100 ? 0.219 -10.216 10.266 1.00 57.91 100 ARG A O 1
ATOM 781 N N . ARG A 1 101 ? -0.970 -10.900 8.492 1.00 50.06 101 ARG A N 1
ATOM 782 C CA . ARG A 1 101 ? -2.264 -10.857 9.192 1.00 50.06 101 ARG A CA 1
ATOM 783 C C . ARG A 1 101 ? -2.362 -11.971 10.240 1.00 50.06 101 ARG A C 1
ATOM 785 O O . ARG A 1 101 ? -2.811 -11.711 11.348 1.00 50.06 101 ARG A O 1
ATOM 792 N N . ALA A 1 102 ? -1.868 -13.168 9.920 1.00 45.69 102 ALA A N 1
ATOM 793 C CA . ALA A 1 102 ? -1.850 -14.303 10.843 1.00 45.69 102 ALA A CA 1
ATOM 794 C C . ALA A 1 102 ? -1.028 -14.031 12.121 1.00 45.69 102 ALA A C 1
ATOM 796 O O . ALA A 1 102 ? -1.432 -14.442 13.201 1.00 45.69 102 ALA A O 1
ATOM 797 N N . SER A 1 103 ? 0.072 -13.274 12.029 1.00 42.62 103 SER A N 1
ATOM 798 C CA . SER A 1 103 ? 0.887 -12.914 13.200 1.00 42.62 103 SER A CA 1
ATOM 799 C C . SER A 1 103 ? 0.278 -11.818 14.080 1.00 42.62 103 SER A C 1
ATOM 801 O O . SER A 1 103 ? 0.689 -11.673 15.222 1.00 42.62 103 SER A O 1
ATOM 803 N N . MET A 1 104 ? -0.672 -11.031 13.562 1.00 44.06 104 MET A N 1
ATOM 804 C CA . MET A 1 104 ? -1.280 -9.911 14.296 1.00 44.06 104 MET A CA 1
ATOM 805 C C . MET A 1 104 ? -2.538 -10.333 15.067 1.00 44.06 104 MET A C 1
ATOM 807 O O . MET A 1 104 ? -2.810 -9.787 16.125 1.00 44.06 104 MET A O 1
ATOM 811 N N . VAL A 1 105 ? -3.258 -11.348 14.574 1.00 47.78 105 VAL A N 1
ATOM 812 C CA . VAL A 1 105 ? -4.405 -11.960 15.278 1.00 47.78 105 VAL A CA 1
ATOM 813 C C . VAL A 1 105 ? -3.952 -12.825 16.466 1.00 47.78 105 VAL A C 1
ATOM 815 O O . VAL A 1 105 ? -4.734 -13.072 17.367 1.00 47.78 105 VAL A O 1
ATOM 818 N N . SER A 1 106 ? -2.683 -13.245 16.512 1.00 37.84 106 SER A N 1
ATOM 819 C CA . SER A 1 106 ? -2.125 -14.019 17.633 1.00 37.84 106 SER A CA 1
ATOM 820 C C . SER A 1 106 ? -1.604 -13.156 18.797 1.00 37.84 106 SER A C 1
ATOM 822 O O . SER A 1 106 ? -1.065 -13.714 19.750 1.00 37.84 106 SER A O 1
ATOM 824 N N . LEU A 1 107 ? -1.697 -11.823 18.708 1.00 38.84 107 LEU A N 1
ATOM 825 C CA . LEU A 1 107 ? -1.134 -10.882 19.690 1.00 38.84 107 LEU A CA 1
ATOM 826 C C . LEU A 1 107 ? -2.168 -9.903 20.281 1.00 38.84 107 LEU A C 1
ATOM 828 O O . LEU A 1 107 ? -1.771 -8.969 20.978 1.00 38.84 107 LEU A O 1
ATOM 832 N N . MET A 1 108 ? -3.459 -10.100 19.993 1.00 39.03 108 MET A N 1
ATOM 833 C CA . MET A 1 108 ? -4.580 -9.390 20.626 1.00 39.03 108 MET A CA 1
ATOM 834 C C . MET A 1 108 ? -5.411 -10.353 21.460 1.00 39.03 108 MET A C 1
ATOM 836 O O . MET A 1 108 ? -5.573 -11.509 21.009 1.00 39.03 108 MET A O 1
#

Organism: NCBI:txid169765

Secondary structure (DSSP, 8-state):
-------------TT------------TTSS--HHHHHHHHHHHHHHHTS-TT--EEEEE--SSEEEEEEE-TT--EEEEEEEE--GGG-HHHHHHHHHHHHHHHT--

Radius of gyration: 21.66 Å; chains: 1; bounding box: 41×47×58 Å